Protein AF-A0A366HQI8-F1 (afdb_monomer)

Organism: NCBI:txid748857

pLDDT: mean 80.96, std 13.19, range [48.78, 97.5]

Radius of gyration: 32.56 Å; Cα contacts (8 Å, |Δi|>4): 109; chains: 1; bounding box: 106×24×73 Å

Secondary structure (DSSP, 8-state):
-----------HHHHHHHHHHHHHHHHHHHHHHHHHHHHHSEEEEEEEEEE----EEEEE--TTS--EEEEEE----EEEEEEEEE-----SSHHHHHHHHHHHHHHHHHHHHS-----

Solvent-accessible surface area (backbone atoms only — not comparable to full-atom values): 7306 Å² total; per-residue (Å²): 137,82,80,82,78,88,71,82,80,76,47,73,68,50,52,51,52,49,50,53,53,50,51,53,50,53,52,50,53,49,53,29,52,53,42,43,54,58,46,68,45,74,41,72,44,80,75,50,68,50,69,76,37,72,57,46,67,43,78,41,85,45,98,80,81,54,81,43,84,42,75,80,43,89,40,76,41,74,42,83,42,66,44,75,48,60,56,74,71,80,52,93,44,73,68,55,45,52,52,50,25,43,52,50,53,52,49,52,53,53,59,69,68,48,80,79,79,76,133

Nearest PDB structures (foldseek):
  4aou-assembly1_A-2  TM=2.554E-01  e=1.941E+00  Acetivibrio thermocellus
  1fw6-assembly1_B  TM=2.275E-01  e=8.784E+00  Thermus aquaticus

Mean predicted aligned error: 13.69 Å

Structure (mmCIF, N/CA/C/O backbone):
data_AF-A0A366HQI8-F1
#
_entry.id   AF-A0A366HQI8-F1
#
loop_
_atom_site.group_PDB
_atom_site.id
_atom_site.type_symbol
_atom_site.label_atom_id
_atom_site.label_alt_id
_atom_site.label_comp_id
_atom_site.label_asym_id
_atom_site.label_entity_id
_atom_site.label_seq_id
_atom_site.pdbx_PDB_ins_code
_atom_site.Cartn_x
_atom_site.Cartn_y
_atom_site.Cartn_z
_atom_site.occupancy
_atom_site.B_iso_or_equiv
_atom_site.auth_seq_id
_atom_site.auth_comp_id
_atom_site.auth_asym_id
_atom_site.auth_atom_id
_atom_site.pdbx_PDB_model_num
ATOM 1 N N . MET A 1 1 ? 54.067 -4.890 -35.375 1.00 48.78 1 MET A N 1
ATOM 2 C CA . MET A 1 1 ? 52.648 -5.301 -35.489 1.00 48.78 1 MET A CA 1
ATOM 3 C C . MET A 1 1 ? 51.920 -4.888 -34.216 1.00 48.78 1 MET A C 1
ATOM 5 O O . MET A 1 1 ? 52.221 -5.431 -33.164 1.00 48.78 1 MET A O 1
ATOM 9 N N . LYS A 1 2 ? 51.045 -3.877 -34.278 1.00 55.62 2 LYS A N 1
ATOM 10 C CA . LYS A 1 2 ? 50.273 -3.394 -33.121 1.00 55.62 2 LYS A CA 1
ATOM 11 C C . LYS A 1 2 ? 48.892 -4.050 -33.176 1.00 55.62 2 LYS A C 1
ATOM 13 O O . LYS A 1 2 ? 48.152 -3.818 -34.125 1.00 55.62 2 LYS A O 1
ATOM 18 N N . SER A 1 3 ? 48.596 -4.916 -32.209 1.00 64.12 3 SER A N 1
ATOM 19 C CA . SER A 1 3 ? 47.284 -5.559 -32.068 1.00 64.12 3 SER A CA 1
ATOM 20 C C . SER A 1 3 ? 46.203 -4.487 -31.859 1.00 64.12 3 SER A C 1
ATOM 22 O O . SER A 1 3 ? 46.400 -3.611 -31.008 1.00 64.12 3 SER A O 1
ATOM 24 N N . PRO A 1 4 ? 45.088 -4.494 -32.615 1.00 58.28 4 PRO A N 1
ATOM 25 C CA . PRO A 1 4 ? 44.002 -3.560 -32.374 1.00 58.28 4 PRO A CA 1
ATOM 26 C C . PRO A 1 4 ? 43.299 -3.938 -31.067 1.00 58.28 4 PRO A C 1
ATOM 28 O O . PRO A 1 4 ? 42.737 -5.023 -30.913 1.00 58.28 4 PRO A O 1
ATOM 31 N N . ASN A 1 5 ? 43.368 -3.016 -30.112 1.00 65.69 5 ASN A N 1
ATOM 32 C CA . ASN A 1 5 ? 42.775 -3.124 -28.789 1.00 65.69 5 ASN A CA 1
ATOM 33 C C . ASN A 1 5 ? 41.242 -3.230 -28.934 1.00 65.69 5 ASN A C 1
ATOM 35 O O . ASN A 1 5 ? 40.591 -2.248 -29.284 1.00 65.69 5 ASN A O 1
ATOM 39 N N . ARG A 1 6 ? 40.651 -4.410 -28.689 1.00 57.75 6 ARG A N 1
ATOM 40 C CA . ARG A 1 6 ? 39.187 -4.649 -28.691 1.00 57.75 6 ARG A CA 1
ATOM 41 C C . ARG A 1 6 ? 38.525 -4.125 -27.406 1.00 57.75 6 ARG A C 1
ATOM 43 O O . ARG A 1 6 ? 37.695 -4.794 -26.799 1.00 57.75 6 ARG A O 1
ATOM 50 N N . GLY A 1 7 ? 38.939 -2.945 -26.961 1.00 60.50 7 GLY A N 1
ATOM 51 C CA . GLY A 1 7 ? 38.358 -2.260 -25.817 1.00 60.50 7 GLY A CA 1
ATOM 52 C C . GLY A 1 7 ? 37.225 -1.352 -26.274 1.00 60.50 7 GLY A C 1
ATOM 53 O O . GLY A 1 7 ? 37.479 -0.327 -26.894 1.00 60.50 7 GLY A O 1
ATOM 54 N N . THR A 1 8 ? 35.992 -1.739 -25.941 1.00 64.81 8 THR A N 1
ATOM 55 C CA . THR A 1 8 ? 34.823 -0.855 -25.764 1.00 64.81 8 THR A CA 1
ATOM 56 C C . THR A 1 8 ? 34.494 0.112 -26.905 1.00 64.81 8 THR A C 1
ATOM 58 O O . THR A 1 8 ? 34.851 1.285 -26.871 1.00 64.81 8 THR A O 1
ATOM 61 N N . GLN A 1 9 ? 33.666 -0.340 -27.846 1.00 61.00 9 GLN A N 1
ATOM 62 C CA . GLN A 1 9 ? 32.767 0.560 -28.571 1.00 61.00 9 GLN A CA 1
ATOM 63 C C . GLN A 1 9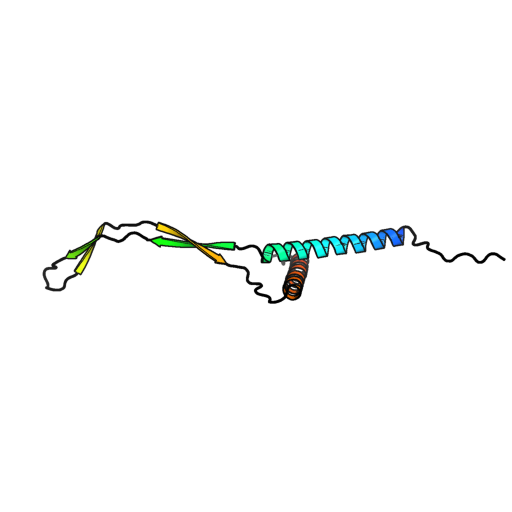 ? 31.338 0.037 -28.440 1.00 61.00 9 GLN A C 1
ATOM 65 O O . GLN A 1 9 ? 30.796 -0.587 -29.349 1.00 61.00 9 GLN A O 1
ATOM 70 N N . LEU A 1 10 ? 30.720 0.271 -27.277 1.00 63.69 10 LEU A N 1
ATOM 71 C CA . LEU A 1 10 ? 29.263 0.300 -27.229 1.00 63.69 10 LEU A CA 1
ATOM 72 C C . LEU A 1 10 ? 28.867 1.542 -28.040 1.00 63.69 10 LEU A C 1
ATOM 74 O O . LEU A 1 10 ? 29.063 2.667 -27.588 1.00 63.69 10 LEU A O 1
ATOM 78 N N . GLY A 1 11 ? 28.430 1.351 -29.285 1.00 78.38 11 GLY A N 1
ATOM 79 C CA . GLY A 1 11 ? 27.978 2.460 -30.125 1.00 78.38 11 GLY A CA 1
ATOM 80 C C . GLY A 1 11 ? 26.802 3.205 -29.482 1.00 78.38 11 GLY A C 1
ATOM 81 O O . GLY A 1 11 ? 26.185 2.721 -28.532 1.00 78.38 11 GLY A O 1
ATOM 82 N N . THR A 1 12 ? 26.442 4.366 -30.024 1.00 84.06 12 THR A N 1
ATOM 83 C CA . THR A 1 12 ? 25.287 5.174 -29.582 1.00 84.06 12 THR A CA 1
ATOM 84 C C . THR A 1 12 ? 24.007 4.353 -29.396 1.00 84.06 12 THR A C 1
ATOM 86 O O . THR A 1 12 ? 23.299 4.544 -28.412 1.00 84.06 12 THR A O 1
ATOM 89 N N . ALA A 1 13 ? 23.745 3.373 -30.266 1.00 85.38 13 ALA A N 1
ATOM 90 C CA . ALA A 1 13 ? 22.617 2.448 -30.126 1.00 85.38 13 ALA A CA 1
ATOM 91 C C . ALA A 1 13 ? 22.663 1.616 -28.828 1.00 85.38 13 ALA A C 1
ATOM 93 O O . ALA A 1 13 ? 21.637 1.430 -28.177 1.00 85.38 13 ALA A O 1
ATOM 94 N N . GLY A 1 14 ? 23.848 1.157 -28.417 1.00 89.44 14 GLY A N 1
ATOM 95 C CA . GLY A 1 14 ? 24.033 0.428 -27.162 1.00 89.44 14 GLY A CA 1
ATOM 96 C C . GLY A 1 14 ? 23.781 1.308 -25.938 1.00 89.44 14 GLY A C 1
ATOM 97 O O . GLY A 1 14 ? 23.141 0.866 -24.987 1.00 89.44 14 GLY A O 1
ATOM 98 N N . PHE A 1 15 ? 24.206 2.574 -25.985 1.00 91.44 15 PHE A N 1
ATOM 99 C CA . PHE A 1 15 ? 23.904 3.547 -24.931 1.00 91.44 15 PHE A CA 1
ATOM 100 C C . PHE A 1 15 ? 22.409 3.857 -24.831 1.00 91.44 15 PHE A C 1
ATOM 102 O O . PHE A 1 15 ? 21.873 3.897 -23.727 1.00 91.44 15 PHE A O 1
ATOM 109 N N . ILE A 1 16 ? 21.723 4.031 -25.965 1.00 92.06 16 ILE A N 1
ATOM 110 C CA . ILE A 1 16 ? 20.273 4.270 -25.990 1.00 92.06 16 ILE A CA 1
ATOM 111 C C . ILE A 1 16 ? 19.521 3.067 -25.412 1.00 92.06 16 ILE A C 1
ATOM 113 O O . ILE A 1 16 ? 18.663 3.241 -24.550 1.00 92.06 16 ILE A O 1
ATOM 117 N N . ALA A 1 17 ? 19.867 1.847 -25.832 1.00 94.50 17 ALA A N 1
ATOM 118 C CA . ALA A 1 17 ? 19.248 0.634 -25.305 1.00 94.50 17 ALA A CA 1
ATOM 119 C C . ALA A 1 17 ? 19.454 0.505 -23.786 1.00 94.50 17 ALA A C 1
ATOM 121 O O . ALA A 1 17 ? 18.501 0.241 -23.053 1.00 94.50 17 ALA A O 1
ATOM 122 N N . LEU A 1 18 ? 20.673 0.763 -23.301 1.00 95.31 18 LEU A N 1
ATOM 123 C CA . LEU A 1 18 ? 20.975 0.759 -21.872 1.00 95.31 18 LEU A CA 1
ATOM 124 C C . LEU A 1 18 ? 20.156 1.817 -21.117 1.00 95.31 18 LEU A C 1
ATOM 126 O O . LEU A 1 18 ? 19.592 1.516 -20.068 1.00 95.31 18 LEU A O 1
ATOM 130 N N . ALA A 1 19 ? 20.049 3.033 -21.655 1.00 95.69 19 ALA A N 1
ATOM 131 C CA . ALA A 1 19 ? 19.287 4.113 -21.038 1.00 95.69 19 ALA A CA 1
ATOM 132 C C . ALA A 1 19 ? 17.790 3.782 -20.938 1.00 95.69 19 ALA A C 1
ATOM 134 O O . ALA A 1 19 ? 17.179 4.028 -19.901 1.00 95.69 19 ALA A O 1
ATOM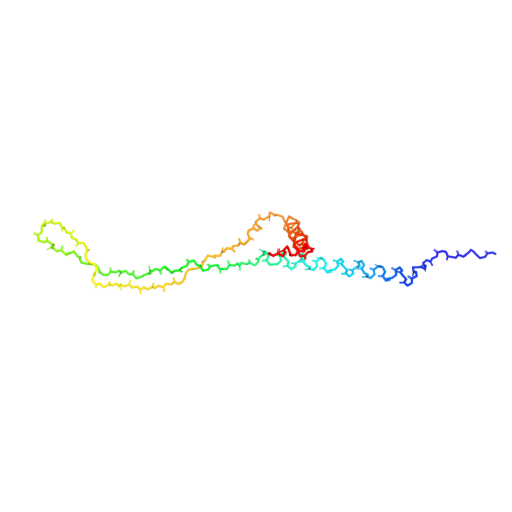 135 N N . LEU A 1 20 ? 17.204 3.173 -21.974 1.00 96.88 20 LEU A N 1
ATOM 136 C CA . LEU A 1 20 ? 15.804 2.739 -21.957 1.00 96.88 20 LEU A CA 1
ATOM 137 C C . LEU A 1 20 ? 15.563 1.611 -20.946 1.00 96.88 20 LEU A C 1
ATOM 139 O O . LEU A 1 20 ? 14.567 1.634 -20.220 1.00 96.88 20 LEU A O 1
ATOM 143 N N . LEU A 1 21 ? 16.481 0.646 -20.851 1.00 96.88 21 LEU A N 1
ATOM 144 C CA . LEU A 1 21 ? 16.397 -0.430 -19.860 1.00 96.88 21 LEU A CA 1
ATOM 145 C C . LEU A 1 21 ? 16.509 0.110 -18.430 1.00 96.88 21 LEU A C 1
ATOM 147 O O . LEU A 1 21 ? 15.704 -0.245 -17.572 1.00 96.88 21 LEU A O 1
ATOM 151 N N . LEU A 1 22 ? 17.456 1.014 -18.176 1.00 97.19 22 LEU A N 1
ATOM 152 C CA . LEU A 1 22 ? 17.616 1.633 -16.861 1.00 97.19 22 LEU A CA 1
ATOM 153 C C . LEU A 1 22 ? 16.421 2.520 -16.506 1.00 97.19 22 LEU A C 1
ATOM 155 O O . LEU A 1 22 ? 15.900 2.426 -15.398 1.00 97.19 22 LEU A O 1
ATOM 159 N N . GLY A 1 23 ? 15.950 3.338 -17.448 1.00 97.50 23 GLY A N 1
ATOM 160 C CA . GLY A 1 23 ? 14.796 4.210 -17.248 1.00 97.50 23 GLY A CA 1
ATOM 161 C C . GLY A 1 23 ? 13.521 3.424 -16.950 1.00 97.50 23 GLY A C 1
ATOM 162 O O . GLY A 1 23 ? 12.840 3.705 -15.967 1.00 97.50 23 GLY A O 1
ATOM 163 N N . SER A 1 24 ? 13.224 2.396 -17.747 1.00 95.06 24 SER A N 1
ATOM 164 C CA . SER A 1 24 ? 12.051 1.540 -17.528 1.00 95.06 24 SER A CA 1
ATOM 165 C C . SER A 1 24 ? 12.129 0.773 -16.202 1.00 95.06 24 SER A C 1
ATOM 167 O O . SER A 1 24 ? 11.139 0.722 -15.471 1.00 95.06 24 SER A O 1
ATOM 169 N N . SER A 1 25 ? 13.310 0.264 -15.837 1.00 96.25 25 SER A N 1
ATOM 170 C CA . SER A 1 25 ? 13.546 -0.393 -14.546 1.00 96.25 25 SER A CA 1
ATOM 171 C C . SER A 1 25 ? 13.337 0.558 -13.360 1.00 96.25 25 SER A C 1
ATOM 173 O O . SER A 1 25 ? 12.628 0.218 -12.413 1.00 96.25 25 SER A O 1
ATOM 175 N N . LEU A 1 26 ? 13.869 1.785 -13.426 1.00 97.38 26 LEU A N 1
ATOM 176 C CA . LEU A 1 26 ? 13.696 2.793 -12.372 1.00 97.38 26 LEU A CA 1
ATOM 177 C C . LEU A 1 26 ? 12.227 3.184 -12.186 1.00 97.38 26 LEU A C 1
ATOM 179 O O . LEU A 1 26 ? 11.759 3.293 -11.053 1.00 97.38 26 LEU A O 1
ATOM 183 N N . ILE A 1 27 ? 11.489 3.356 -13.285 1.00 95.75 27 ILE A N 1
ATOM 184 C CA . ILE A 1 27 ? 10.051 3.648 -13.238 1.00 95.75 27 ILE A CA 1
ATOM 185 C C . ILE A 1 27 ? 9.298 2.488 -12.584 1.00 95.75 27 ILE A C 1
ATOM 187 O O . ILE A 1 27 ? 8.457 2.716 -11.713 1.00 95.75 27 ILE A O 1
ATOM 191 N N . PHE A 1 28 ? 9.618 1.247 -12.957 1.00 96.31 28 PHE A N 1
ATOM 192 C CA . PHE A 1 28 ? 8.985 0.061 -12.387 1.00 96.31 28 PHE A CA 1
ATOM 193 C C . PHE A 1 28 ? 9.238 -0.058 -10.878 1.00 96.31 28 PHE A C 1
ATOM 195 O O . PHE A 1 28 ? 8.290 -0.175 -10.101 1.00 96.31 28 PHE A O 1
ATOM 202 N N . VAL A 1 29 ? 10.498 0.045 -10.445 1.00 96.81 29 VAL A N 1
ATOM 203 C CA . VAL A 1 29 ? 10.865 0.007 -9.020 1.00 96.81 29 VAL A CA 1
ATOM 204 C C . VAL A 1 29 ? 10.203 1.152 -8.254 1.00 96.81 29 VAL A C 1
ATOM 206 O O . VAL A 1 29 ? 9.680 0.937 -7.162 1.00 96.81 29 VAL A O 1
ATOM 209 N N . GLY A 1 30 ? 10.158 2.354 -8.834 1.00 97.06 30 GLY A N 1
ATOM 210 C CA . GLY A 1 30 ? 9.455 3.497 -8.257 1.00 97.06 30 GLY A CA 1
ATOM 211 C C . GLY A 1 30 ? 7.956 3.240 -8.072 1.00 97.06 30 GLY A C 1
ATOM 212 O O . GLY A 1 30 ? 7.407 3.553 -7.016 1.00 97.06 30 GLY A O 1
ATOM 213 N N . ALA A 1 31 ? 7.293 2.623 -9.054 1.00 96.19 31 ALA A N 1
ATOM 214 C CA . ALA A 1 31 ? 5.881 2.256 -8.957 1.00 96.19 31 ALA A CA 1
ATOM 215 C C . ALA A 1 31 ? 5.628 1.230 -7.840 1.00 96.19 31 ALA A C 1
ATOM 217 O O . ALA A 1 31 ? 4.723 1.424 -7.025 1.00 96.19 31 ALA A O 1
ATOM 218 N N . VAL A 1 32 ? 6.466 0.189 -7.749 1.00 95.75 32 VAL A N 1
ATOM 219 C CA . VAL A 1 32 ? 6.403 -0.806 -6.663 1.00 95.75 32 VAL A CA 1
ATOM 220 C C . VAL A 1 32 ? 6.608 -0.136 -5.309 1.00 95.75 32 VAL A C 1
ATOM 222 O O . VAL A 1 32 ? 5.809 -0.345 -4.399 1.00 95.75 32 VAL A O 1
ATOM 225 N N . TYR A 1 33 ? 7.611 0.733 -5.184 1.00 94.81 33 TYR A N 1
ATOM 226 C CA . TYR A 1 33 ? 7.874 1.467 -3.950 1.00 94.81 33 TYR A CA 1
ATOM 227 C C . TYR A 1 33 ? 6.670 2.311 -3.516 1.00 94.81 33 TYR A C 1
ATOM 229 O O . TYR A 1 33 ? 6.272 2.261 -2.353 1.00 94.81 33 TYR A O 1
ATOM 237 N N . ARG A 1 34 ? 6.032 3.046 -4.438 1.00 93.56 34 ARG A N 1
ATOM 238 C CA . ARG A 1 34 ? 4.823 3.821 -4.110 1.00 93.56 34 ARG A CA 1
ATOM 239 C C . ARG A 1 34 ? 3.679 2.928 -3.638 1.00 93.56 34 ARG A C 1
ATOM 241 O O . ARG A 1 34 ? 2.981 3.315 -2.705 1.00 93.56 34 ARG A O 1
ATOM 248 N N . LYS A 1 35 ? 3.505 1.749 -4.241 1.00 91.69 35 LYS A N 1
ATOM 249 C CA . LYS A 1 35 ? 2.477 0.783 -3.832 1.00 91.69 35 LYS A CA 1
ATOM 250 C C . LYS A 1 35 ? 2.759 0.219 -2.435 1.00 91.69 35 LYS A C 1
ATOM 252 O O . LYS A 1 35 ? 1.852 0.184 -1.616 1.00 91.69 35 LYS A O 1
ATOM 257 N N . VAL A 1 36 ? 4.015 -0.109 -2.123 1.00 90.38 36 VAL A N 1
ATOM 258 C CA . VAL A 1 36 ? 4.438 -0.505 -0.765 1.00 90.38 36 VAL A CA 1
ATOM 259 C C . VAL A 1 36 ? 4.076 0.577 0.258 1.00 90.38 36 VAL A C 1
ATOM 261 O O . VAL A 1 36 ? 3.454 0.277 1.270 1.00 90.38 36 VAL A O 1
ATOM 264 N N . GLN A 1 37 ? 4.385 1.849 -0.016 1.00 87.69 37 GLN A N 1
ATOM 265 C CA . GLN A 1 37 ? 4.029 2.938 0.906 1.00 87.69 37 GLN A CA 1
ATOM 266 C C . GLN A 1 37 ? 2.514 3.136 1.037 1.00 87.69 37 GLN A C 1
ATOM 268 O O . GLN A 1 37 ? 2.023 3.378 2.135 1.00 87.69 37 GLN A O 1
ATOM 273 N N . ALA A 1 38 ? 1.767 3.005 -0.062 1.00 85.69 38 ALA A N 1
ATOM 274 C CA . ALA A 1 38 ? 0.309 3.087 -0.034 1.00 85.69 38 ALA A CA 1
ATOM 275 C C . ALA A 1 38 ? -0.310 1.957 0.802 1.00 85.69 38 ALA A C 1
ATOM 277 O O . ALA A 1 38 ? -1.247 2.199 1.555 1.00 85.69 38 ALA A O 1
ATOM 278 N N . ASN A 1 39 ? 0.247 0.748 0.727 1.00 82.12 39 ASN A N 1
ATOM 279 C CA . ASN A 1 39 ? -0.220 -0.400 1.503 1.00 82.12 39 ASN A CA 1
ATOM 280 C C . ASN A 1 39 ? 0.108 -0.261 3.002 1.00 82.12 39 ASN A C 1
ATOM 282 O O . ASN A 1 39 ? -0.607 -0.805 3.838 1.00 82.12 39 ASN A O 1
ATOM 286 N N . ARG A 1 40 ? 1.141 0.515 3.356 1.00 79.94 40 ARG A N 1
ATOM 287 C CA . ARG A 1 40 ? 1.476 0.867 4.749 1.00 79.94 40 ARG A CA 1
ATOM 288 C C . ARG A 1 40 ? 0.610 1.977 5.331 1.00 79.94 40 ARG A C 1
ATOM 290 O O . ARG A 1 40 ? 0.605 2.151 6.549 1.00 79.94 40 ARG A O 1
ATOM 297 N N . ALA A 1 41 ? -0.069 2.756 4.494 1.00 75.06 41 ALA A N 1
ATOM 298 C CA . ALA A 1 41 ? -0.898 3.847 4.973 1.00 75.06 41 ALA A CA 1
ATOM 299 C C . ALA A 1 41 ? -2.098 3.287 5.751 1.00 75.06 41 ALA A C 1
ATOM 301 O O 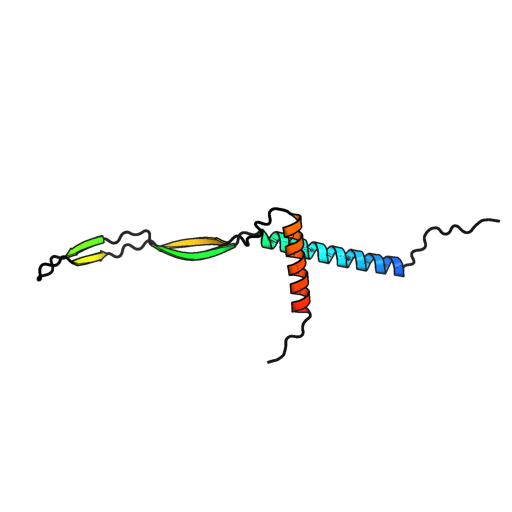. ALA A 1 41 ? -2.838 2.431 5.264 1.00 75.06 41 ALA A O 1
ATOM 302 N N . MET A 1 42 ? -2.276 3.771 6.979 1.00 63.12 42 MET A N 1
ATOM 303 C CA . MET A 1 42 ? -3.487 3.539 7.758 1.00 63.12 42 MET A CA 1
ATOM 304 C C . MET A 1 42 ? -4.637 4.313 7.116 1.00 63.12 42 MET A C 1
ATOM 306 O O . MET A 1 42 ? -4.519 5.516 6.885 1.00 63.12 42 MET A O 1
ATOM 310 N N . LEU A 1 43 ? -5.729 3.613 6.812 1.00 67.81 43 LEU A N 1
ATOM 311 C CA . LEU A 1 43 ? -6.986 4.223 6.405 1.00 6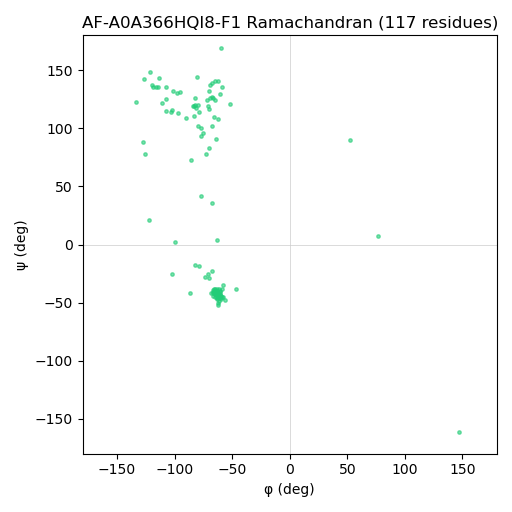7.81 43 LEU A CA 1
ATOM 312 C C . LEU A 1 43 ? -7.917 4.190 7.615 1.00 67.81 43 LEU A C 1
ATOM 314 O O . LEU A 1 43 ? -8.266 3.115 8.099 1.00 67.81 43 LEU A O 1
ATOM 318 N N . ASP A 1 44 ? -8.286 5.366 8.113 1.00 77.50 44 ASP A N 1
ATOM 319 C CA . ASP A 1 44 ? -9.382 5.496 9.067 1.00 77.50 44 ASP A CA 1
ATOM 320 C C . ASP A 1 44 ? -10.690 5.543 8.271 1.00 77.50 44 ASP A C 1
ATOM 322 O O . ASP A 1 44 ? -10.954 6.488 7.523 1.00 77.50 44 ASP A O 1
ATOM 326 N N . GLU A 1 45 ? -11.489 4.486 8.384 1.00 80.31 45 GLU A N 1
ATOM 327 C CA . GLU A 1 45 ? -12.799 4.374 7.752 1.00 80.31 45 GLU A CA 1
ATOM 328 C C . GLU A 1 45 ? -13.870 4.811 8.766 1.00 80.31 45 GLU A C 1
ATOM 330 O O . GLU A 1 45 ? -13.857 4.409 9.930 1.00 80.31 45 GLU A O 1
ATOM 335 N N . PHE A 1 46 ? -14.783 5.693 8.349 1.00 88.38 46 PHE A N 1
ATOM 336 C CA . PHE A 1 46 ? -15.900 6.131 9.189 1.00 88.38 46 PHE A CA 1
ATOM 337 C C . PHE A 1 46 ? -16.916 4.995 9.341 1.00 88.38 46 PHE A C 1
ATOM 339 O O . PHE A 1 46 ? -17.432 4.499 8.340 1.00 88.38 46 PHE A O 1
ATOM 346 N N . GLU A 1 47 ? -17.237 4.614 10.578 1.00 85.75 47 GLU A N 1
ATOM 347 C CA . GLU A 1 47 ? -18.164 3.504 10.850 1.00 85.75 47 GLU A CA 1
ATOM 348 C C . GLU A 1 47 ? -19.565 3.968 11.251 1.00 85.75 47 GLU A C 1
ATOM 350 O O . GLU A 1 47 ? -20.543 3.246 11.060 1.00 85.75 47 GLU A O 1
ATOM 355 N N . GLY A 1 48 ? -19.686 5.176 11.799 1.00 88.38 48 GLY A N 1
ATOM 356 C CA . GLY A 1 48 ? -20.957 5.703 12.276 1.00 88.38 48 GLY A CA 1
ATOM 357 C C . GLY A 1 48 ? -20.798 6.605 13.491 1.00 88.38 48 GLY A C 1
ATOM 358 O O . GLY A 1 48 ? -19.713 7.100 13.797 1.00 88.38 48 GLY A O 1
ATOM 359 N N . PHE A 1 49 ? -21.907 6.808 14.197 1.00 90.31 49 PHE A N 1
ATOM 360 C CA . PHE A 1 49 ? -21.952 7.581 15.432 1.00 90.31 49 PHE A CA 1
ATOM 361 C C . PHE A 1 49 ? -22.346 6.687 16.605 1.00 90.31 49 PHE A C 1
ATOM 363 O O . PHE A 1 49 ? -23.292 5.907 16.509 1.00 90.31 49 PHE A O 1
ATOM 370 N N . ILE A 1 50 ? -21.648 6.834 17.732 1.00 88.00 50 ILE A N 1
ATOM 371 C CA . ILE A 1 50 ? -22.060 6.245 19.011 1.00 88.00 50 ILE A CA 1
ATOM 372 C C . ILE A 1 50 ? -22.710 7.339 19.858 1.00 88.00 50 ILE A C 1
ATOM 374 O O . ILE A 1 50 ? -22.157 8.434 19.9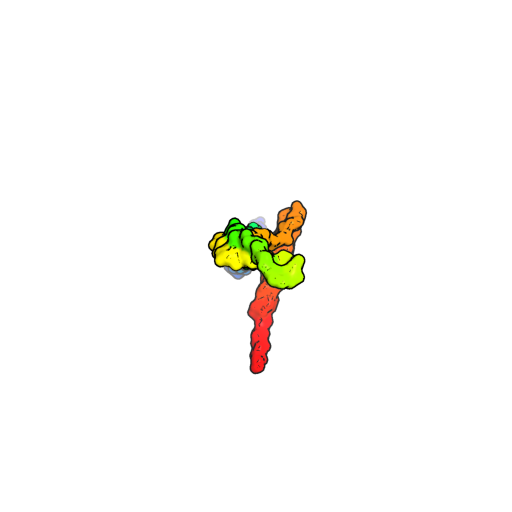93 1.00 88.00 50 ILE A O 1
ATOM 378 N N . ASN A 1 51 ? -23.879 7.039 20.434 1.00 88.56 51 ASN A N 1
ATOM 379 C CA . ASN A 1 51 ? -24.541 7.915 21.395 1.00 88.56 51 ASN A CA 1
ATOM 380 C C . ASN A 1 51 ? -23.976 7.688 22.807 1.00 88.56 51 ASN A C 1
ATOM 382 O O . ASN A 1 51 ? -24.104 6.599 23.361 1.00 88.56 51 ASN A O 1
ATOM 386 N N . TYR A 1 52 ? -23.398 8.734 23.392 1.00 84.19 52 TYR A N 1
ATOM 387 C CA . TYR A 1 52 ? -22.883 8.753 24.766 1.00 84.19 52 TYR A CA 1
ATOM 388 C C . TYR A 1 52 ? -23.840 9.412 25.768 1.00 84.19 52 TYR A C 1
ATOM 390 O O . TYR A 1 52 ? -23.497 9.567 26.939 1.00 84.19 52 TYR A O 1
ATOM 398 N N . GLY A 1 53 ? -25.017 9.846 25.319 1.00 85.81 53 GLY A N 1
ATOM 399 C CA . GLY A 1 53 ? -26.052 10.374 26.194 1.00 85.81 53 GLY A CA 1
ATOM 400 C C . GLY A 1 53 ? -26.852 9.256 26.861 1.00 85.81 53 GLY A C 1
ATOM 401 O O . GLY A 1 53 ? -27.119 8.215 26.259 1.00 85.81 53 GLY A O 1
ATOM 402 N N . THR A 1 54 ? -27.251 9.487 28.110 1.00 85.62 54 THR A N 1
ATOM 403 C CA . THR A 1 54 ? -28.120 8.579 28.867 1.00 85.62 54 THR A CA 1
ATOM 404 C C . THR A 1 54 ? -29.532 9.154 28.889 1.00 85.62 54 THR A C 1
ATOM 406 O O . THR A 1 54 ? -29.729 10.221 29.480 1.00 85.62 54 THR A O 1
ATOM 409 N N . PRO A 1 55 ? -30.522 8.505 28.253 1.00 81.44 55 PRO A N 1
ATOM 410 C CA . PRO A 1 55 ? -31.897 8.983 28.288 1.00 81.44 55 PRO A CA 1
ATOM 411 C C . PRO A 1 55 ? -32.441 8.980 29.717 1.00 81.44 55 PRO A C 1
ATOM 413 O O . PRO A 1 55 ? -32.193 8.044 30.479 1.00 81.44 55 PRO A O 1
ATOM 416 N N . ILE A 1 56 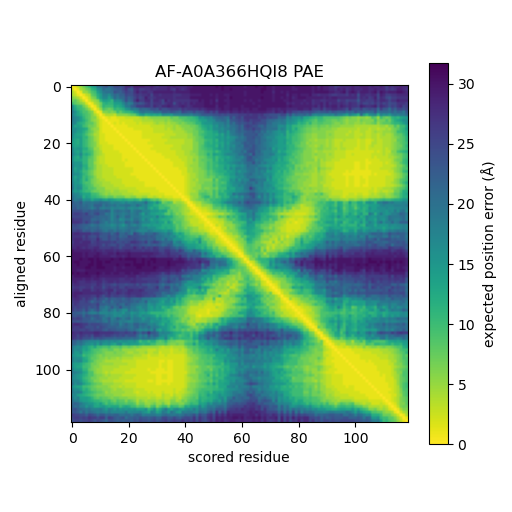? -33.210 10.008 30.073 1.00 76.81 56 ILE A N 1
ATOM 417 C CA . ILE A 1 56 ? -33.913 10.038 31.360 1.00 76.81 56 ILE A CA 1
ATOM 418 C C . ILE A 1 56 ? -35.170 9.181 31.215 1.00 76.81 56 ILE A C 1
ATOM 420 O O . ILE A 1 56 ? -36.019 9.465 30.366 1.00 76.81 56 ILE A O 1
ATOM 424 N N . GLN A 1 57 ? -35.277 8.136 32.035 1.00 83.19 57 GLN A N 1
ATOM 425 C CA . GLN A 1 57 ? -36.416 7.219 32.054 1.00 83.19 57 GLN A CA 1
ATOM 426 C C . GLN A 1 57 ? -37.172 7.344 33.369 1.00 83.19 57 GLN A C 1
ATOM 428 O O . GLN A 1 57 ? -36.564 7.500 34.428 1.00 83.19 57 GLN A O 1
ATOM 433 N N . VAL A 1 58 ? -38.492 7.233 33.298 1.00 78.88 58 VAL A N 1
ATOM 434 C CA . VAL A 1 58 ? -39.351 7.076 34.469 1.00 78.88 58 VAL A CA 1
ATOM 435 C C . VAL A 1 58 ? -40.134 5.782 34.353 1.00 78.88 58 VAL A C 1
ATOM 437 O O . VAL A 1 58 ? -40.479 5.337 33.257 1.00 78.88 58 VAL A O 1
ATOM 440 N N . THR A 1 59 ? -40.419 5.174 35.497 1.00 75.25 59 THR A N 1
ATOM 441 C CA . THR A 1 59 ? -41.384 4.083 35.572 1.00 75.25 59 THR A CA 1
ATOM 442 C C . THR A 1 59 ? -42.773 4.699 35.557 1.00 75.25 59 THR A C 1
ATOM 444 O O . THR A 1 59 ? -43.138 5.416 36.488 1.00 75.25 59 THR A O 1
ATOM 447 N N . ASP A 1 60 ? -43.528 4.444 34.494 1.00 65.06 60 ASP A N 1
ATOM 448 C CA . ASP A 1 60 ? -44.918 4.864 34.406 1.00 65.06 60 ASP A CA 1
ATOM 449 C C . ASP A 1 60 ? -45.792 3.837 35.151 1.00 65.06 60 ASP A C 1
ATOM 451 O O . ASP A 1 60 ? -45.769 2.644 34.808 1.00 65.06 60 ASP A O 1
ATOM 455 N N . PRO A 1 61 ? -46.538 4.236 36.196 1.00 60.91 61 PRO A N 1
ATOM 456 C CA . PRO A 1 61 ? -47.530 3.378 36.824 1.00 60.91 61 PRO A CA 1
ATOM 457 C C . PRO A 1 61 ? -48.754 3.247 35.903 1.00 60.91 61 PRO A C 1
ATOM 459 O O . PRO A 1 61 ? -49.791 3.871 36.114 1.00 60.91 61 PRO A O 1
ATOM 462 N N . SER A 1 62 ? -48.645 2.418 34.864 1.00 59.56 62 SER A N 1
ATOM 463 C CA . SER A 1 62 ? -49.776 2.117 33.983 1.00 59.56 62 SER A CA 1
ATOM 464 C C . SER A 1 62 ? -50.888 1.363 34.733 1.00 59.56 62 SER A C 1
ATOM 466 O O . SER A 1 62 ? -50.641 0.460 35.536 1.00 59.56 62 SER A O 1
ATOM 468 N N . VAL A 1 63 ? -52.137 1.725 34.419 1.00 57.88 63 VAL A N 1
ATOM 469 C CA . VAL A 1 63 ? -53.417 1.394 35.088 1.00 57.88 63 VAL A CA 1
ATOM 470 C C . VAL A 1 63 ? -53.779 -0.112 35.099 1.00 57.88 63 VAL A C 1
ATOM 472 O O . VAL A 1 63 ? -54.817 -0.497 35.627 1.00 57.88 63 VAL A O 1
ATOM 475 N N . LEU A 1 64 ? -52.916 -1.001 34.596 1.00 65.56 64 LEU A N 1
ATOM 476 C CA . LEU A 1 64 ? -53.118 -2.460 34.584 1.00 65.56 64 LEU A CA 1
ATOM 477 C C . LEU A 1 64 ? -52.002 -3.258 35.293 1.00 65.56 64 LEU A C 1
ATOM 479 O O . LEU A 1 64 ? -51.822 -4.447 35.037 1.00 65.56 64 LEU A O 1
ATOM 483 N N . GLY A 1 65 ? -51.235 -2.615 36.182 1.00 62.91 65 GLY A N 1
ATOM 484 C CA . GLY A 1 65 ? -50.312 -3.293 37.108 1.00 62.91 65 GLY A CA 1
ATOM 485 C C . GLY A 1 65 ? -48.996 -3.789 36.501 1.00 62.91 65 GLY A C 1
ATOM 486 O O . GLY A 1 65 ? -48.228 -4.454 37.191 1.00 62.91 65 GLY A O 1
ATOM 487 N N . THR A 1 66 ? -48.706 -3.459 35.238 1.00 69.06 66 THR A N 1
ATOM 488 C CA . THR A 1 66 ? -47.419 -3.784 34.604 1.00 69.06 66 THR A CA 1
ATOM 489 C C . THR A 1 66 ? -46.596 -2.500 34.460 1.00 69.06 66 THR A C 1
ATOM 491 O O . THR A 1 66 ? -47.034 -1.601 33.740 1.00 69.06 66 THR A O 1
ATOM 494 N N . PRO A 1 67 ? -45.443 -2.363 35.141 1.00 61.50 67 PRO A N 1
ATOM 495 C CA . PRO A 1 67 ? -44.616 -1.166 35.026 1.00 61.50 67 PRO A CA 1
ATOM 496 C C . PRO A 1 67 ? -44.032 -1.068 33.612 1.00 61.50 67 PRO A C 1
ATOM 498 O O . PRO A 1 67 ? -43.388 -2.004 33.137 1.00 61.50 67 PRO A O 1
ATOM 501 N N . ALA A 1 68 ? -44.252 0.066 32.946 1.00 70.69 68 ALA A N 1
ATOM 502 C CA . ALA A 1 68 ? -43.650 0.377 31.653 1.00 70.69 68 ALA A CA 1
ATOM 503 C C . ALA A 1 68 ? -42.571 1.452 31.839 1.00 70.69 68 ALA A C 1
ATOM 505 O O . ALA A 1 68 ? -42.781 2.434 32.550 1.00 70.69 68 ALA A O 1
ATOM 506 N N . ASN A 1 69 ? -41.407 1.274 31.210 1.00 72.69 69 ASN A N 1
ATOM 507 C CA . ASN A 1 69 ? -40.369 2.304 31.198 1.00 72.69 69 ASN A CA 1
ATOM 508 C C . ASN A 1 69 ? -40.676 3.317 30.090 1.00 72.69 69 ASN A C 1
ATOM 510 O O . ASN A 1 69 ? -40.703 2.953 28.913 1.00 72.69 69 ASN A O 1
ATOM 514 N N . LEU A 1 70 ? -40.883 4.580 30.467 1.00 77.00 70 LEU A N 1
ATOM 515 C CA . LEU A 1 70 ? -41.115 5.696 29.552 1.00 77.00 70 LEU A CA 1
ATOM 516 C C . LEU A 1 70 ? -39.876 6.600 29.512 1.00 77.00 70 LEU A C 1
ATOM 518 O O . LEU A 1 70 ? -39.413 7.087 30.545 1.00 77.00 70 LEU A O 1
ATOM 522 N N . VAL A 1 71 ? -39.338 6.845 28.316 1.00 79.44 71 VAL A N 1
ATOM 523 C CA . VAL A 1 71 ? -38.252 7.814 28.101 1.00 79.44 71 VAL A CA 1
ATOM 524 C C . VAL A 1 71 ? -38.862 9.216 28.019 1.00 79.44 71 VAL A C 1
ATOM 526 O O . VAL A 1 71 ? -39.643 9.482 27.111 1.00 79.44 71 VAL A O 1
ATOM 529 N N . ILE A 1 72 ? -38.512 10.112 28.950 1.00 78.25 72 ILE A N 1
ATOM 530 C CA . ILE A 1 72 ? -39.030 11.497 28.970 1.00 78.25 72 ILE A CA 1
ATOM 531 C C . ILE A 1 72 ? -38.180 12.422 28.098 1.00 78.25 72 ILE A C 1
ATOM 533 O O . ILE A 1 72 ? -38.714 13.262 27.378 1.00 78.25 72 ILE A O 1
ATOM 537 N N . THR A 1 73 ? -36.857 12.265 28.157 1.00 80.75 73 THR A N 1
ATOM 538 C CA . THR A 1 73 ? -35.924 13.103 27.399 1.00 80.75 73 THR A CA 1
ATOM 539 C C . THR A 1 73 ? -34.884 12.234 26.719 1.00 80.75 73 THR A C 1
ATOM 541 O O . THR A 1 73 ? -34.127 11.508 27.374 1.00 80.75 73 THR A O 1
ATOM 544 N N . GLU A 1 74 ? -34.807 12.356 25.397 1.00 74.94 74 GLU A N 1
ATOM 545 C CA . GLU A 1 74 ? -33.747 11.756 24.599 1.00 74.94 74 GLU A CA 1
ATOM 546 C C . GLU A 1 74 ? -32.453 12.560 24.779 1.00 74.94 74 GLU A C 1
ATOM 548 O O . GLU A 1 74 ? -32.226 13.581 24.136 1.00 74.94 74 GLU A O 1
ATOM 553 N N . SER A 1 75 ? -31.590 12.118 25.693 1.00 81.50 75 SER A N 1
ATOM 554 C CA . SER A 1 75 ? -30.231 12.650 25.803 1.00 81.50 75 SER A CA 1
ATOM 555 C C . SER A 1 75 ? -29.370 11.995 24.722 1.00 81.50 75 SER A C 1
ATOM 557 O O . SER A 1 75 ? -28.992 10.827 24.850 1.00 81.50 75 SER A O 1
ATOM 559 N N . ARG A 1 76 ? -29.106 12.718 23.625 1.00 83.00 76 ARG A N 1
ATOM 560 C CA . ARG A 1 76 ? -28.207 12.276 22.547 1.00 83.00 76 ARG A CA 1
ATOM 561 C C . ARG A 1 76 ? -26.933 13.118 22.509 1.00 83.00 76 ARG A C 1
ATOM 563 O O . ARG A 1 76 ? -26.988 14.329 22.331 1.00 83.00 76 ARG A O 1
ATOM 570 N N . VAL A 1 77 ? -25.784 12.459 22.640 1.00 86.19 77 VAL A N 1
ATOM 571 C CA . VAL A 1 77 ? -24.443 13.025 22.438 1.00 86.19 77 VAL A CA 1
ATOM 572 C C . VAL A 1 77 ? -23.710 12.116 21.461 1.00 86.19 77 VAL A C 1
ATOM 574 O O . VAL A 1 77 ? -23.057 11.149 21.853 1.00 86.19 77 VAL A O 1
ATOM 577 N N . GLU A 1 78 ? -23.876 12.397 20.175 1.00 89.56 78 GLU A N 1
ATOM 578 C CA . GLU A 1 78 ? -23.325 11.585 19.095 1.00 89.56 78 GLU A CA 1
ATOM 579 C C . GLU A 1 78 ? -21.857 11.951 18.855 1.00 89.56 78 GLU A C 1
ATOM 581 O O . GLU A 1 78 ? -21.513 13.120 18.667 1.00 89.56 78 GLU A O 1
ATOM 586 N N . ARG A 1 79 ? -20.970 10.952 18.881 1.00 90.75 79 ARG A N 1
ATOM 587 C CA . ARG A 1 79 ? -19.565 11.122 18.487 1.00 90.75 79 ARG A CA 1
ATOM 588 C C . ARG A 1 79 ? -19.234 10.211 17.313 1.00 90.75 79 ARG A C 1
ATOM 590 O O . ARG A 1 79 ? -19.653 9.051 17.338 1.00 90.75 79 ARG A O 1
ATOM 597 N N . PRO A 1 80 ? -18.499 10.716 16.307 1.00 90.25 80 PRO A N 1
ATOM 598 C CA . PRO A 1 80 ? -18.088 9.901 15.179 1.00 90.25 80 PRO A CA 1
ATOM 599 C C . PRO A 1 80 ? -17.080 8.856 15.648 1.00 90.25 80 PRO A C 1
ATOM 601 O O . PRO A 1 80 ? -16.188 9.152 16.447 1.00 90.25 80 PRO A O 1
ATOM 604 N N . VAL A 1 81 ? -17.226 7.641 15.138 1.00 87.19 81 VAL A N 1
ATOM 605 C CA . VAL A 1 81 ? -16.287 6.546 15.359 1.00 87.19 81 VAL A CA 1
ATOM 606 C C . VAL A 1 81 ? -15.642 6.183 14.035 1.00 87.19 81 VAL A C 1
ATOM 608 O O . VAL A 1 81 ? -16.304 6.097 12.998 1.00 87.19 81 VAL A O 1
ATOM 611 N N . PHE A 1 82 ? -14.331 5.995 14.096 1.00 87.38 82 PHE A N 1
ATOM 612 C CA . PHE A 1 82 ? -13.505 5.578 12.979 1.00 87.38 82 PHE A CA 1
ATOM 613 C C . PHE A 1 82 ? -12.857 4.248 13.339 1.00 87.38 82 PHE A C 1
ATOM 615 O O . PHE A 1 82 ? -12.347 4.104 14.454 1.00 87.38 82 PHE A O 1
ATOM 622 N N . SER A 1 83 ? -12.853 3.294 12.412 1.00 79.06 83 SER A N 1
ATOM 623 C CA . SER A 1 83 ? -11.981 2.132 12.522 1.00 79.06 83 SER A CA 1
ATOM 624 C C . SER A 1 83 ? -10.741 2.342 11.683 1.00 79.06 83 SER A C 1
ATOM 626 O O . SER A 1 83 ? -10.791 2.688 10.503 1.00 79.06 83 SER A O 1
ATOM 628 N N . THR A 1 84 ? -9.591 2.103 12.302 1.00 71.06 84 THR A N 1
ATOM 629 C CA . THR A 1 84 ? -8.335 2.062 11.569 1.00 71.06 84 THR A CA 1
ATOM 630 C C . THR A 1 84 ? -8.260 0.726 10.848 1.00 71.06 84 THR A C 1
ATOM 632 O O . THR A 1 84 ? -7.793 -0.284 11.392 1.00 71.06 84 THR A O 1
ATOM 635 N N . ARG A 1 85 ? -8.709 0.704 9.594 1.00 62.8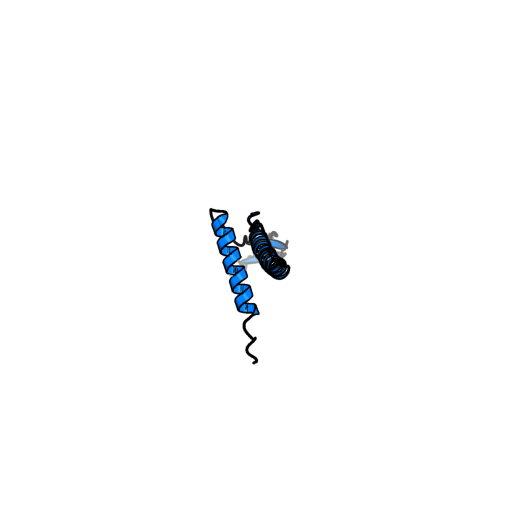1 85 ARG A N 1
ATOM 636 C CA . ARG A 1 85 ? -8.440 -0.417 8.710 1.00 62.81 85 ARG A CA 1
ATOM 637 C C . ARG A 1 85 ? -7.003 -0.286 8.235 1.00 62.81 85 ARG A C 1
ATOM 639 O O . ARG A 1 85 ? -6.656 0.455 7.318 1.00 62.81 85 ARG A O 1
ATOM 646 N N . THR A 1 86 ? -6.127 -1.049 8.871 1.00 58.84 86 THR A N 1
ATOM 647 C CA . THR A 1 86 ? -4.822 -1.315 8.275 1.00 58.84 86 THR A CA 1
ATOM 648 C C . THR A 1 86 ? -5.055 -2.251 7.095 1.00 58.84 86 THR A C 1
ATOM 650 O O . THR A 1 86 ? -5.572 -3.355 7.280 1.00 58.84 86 THR A O 1
ATOM 653 N N . ASN A 1 87 ? -4.705 -1.819 5.877 1.00 58.16 87 ASN A N 1
ATOM 654 C CA . ASN A 1 87 ? -4.595 -2.728 4.738 1.00 58.16 87 ASN A CA 1
ATOM 655 C C . ASN A 1 87 ? -3.461 -3.697 5.059 1.00 58.16 87 ASN A C 1
ATOM 657 O O . ASN A 1 87 ? -2.277 -3.426 4.900 1.00 58.16 87 ASN A O 1
ATOM 661 N N . TRP A 1 88 ? -3.867 -4.793 5.676 1.00 51.75 88 TRP A N 1
ATOM 662 C CA . TRP A 1 88 ? -3.038 -5.733 6.391 1.00 51.75 88 TRP A CA 1
ATOM 663 C C . TRP A 1 88 ? -2.161 -6.510 5.418 1.00 51.75 88 TRP A C 1
ATOM 665 O O . TRP A 1 88 ? -2.419 -7.665 5.101 1.00 51.75 88 TRP A O 1
ATOM 675 N N . THR A 1 89 ? -1.038 -5.939 5.021 1.00 51.97 89 THR A N 1
ATOM 676 C CA . THR A 1 89 ? 0.153 -6.762 4.886 1.00 51.97 89 THR A CA 1
ATOM 677 C C . THR A 1 89 ? 0.814 -6.830 6.258 1.00 51.97 89 THR A C 1
ATOM 679 O O . THR A 1 89 ? 1.895 -6.290 6.456 1.00 51.97 89 THR A O 1
ATOM 682 N N . ARG A 1 90 ? 0.220 -7.572 7.216 1.00 56.38 90 ARG A N 1
ATOM 683 C CA . ARG A 1 90 ? 0.979 -8.186 8.338 1.00 56.38 90 ARG A CA 1
ATOM 684 C C . ARG A 1 90 ? 1.917 -9.287 7.811 1.00 56.38 90 ARG A C 1
ATOM 686 O O . ARG A 1 90 ? 2.092 -10.337 8.425 1.00 56.38 90 ARG A O 1
ATOM 693 N N . LEU A 1 91 ? 2.476 -9.076 6.626 1.00 68.12 91 LEU A N 1
ATOM 694 C CA . LEU A 1 91 ? 3.478 -9.941 6.053 1.00 68.12 91 LEU A CA 1
ATOM 695 C C . LEU A 1 91 ? 4.692 -9.825 6.960 1.00 68.12 91 LEU A C 1
ATOM 697 O O . LEU A 1 91 ? 5.139 -8.730 7.304 1.00 68.12 91 LEU A O 1
ATOM 701 N N . ARG A 1 92 ? 5.145 -10.976 7.446 1.00 70.12 92 ARG A N 1
ATOM 702 C CA . ARG A 1 92 ? 6.135 -11.038 8.522 1.00 70.12 92 ARG A CA 1
ATOM 703 C C . ARG A 1 92 ? 7.487 -10.516 8.050 1.00 70.12 92 ARG A C 1
ATOM 705 O O . ARG A 1 92 ? 8.304 -10.094 8.866 1.00 70.12 92 ARG A O 1
ATOM 712 N N . PHE A 1 93 ? 7.716 -10.548 6.741 1.00 85.06 93 PHE A N 1
ATOM 713 C CA . PHE A 1 93 ? 8.983 -10.194 6.136 1.00 85.06 93 PHE A CA 1
ATOM 714 C C . PHE A 1 93 ? 8.820 -9.129 5.052 1.00 85.06 93 PHE A C 1
ATOM 716 O O . PHE A 1 93 ? 7.894 -9.160 4.245 1.00 85.06 93 PHE A O 1
ATOM 723 N N . TRP A 1 94 ? 9.789 -8.215 4.987 1.00 85.06 94 TRP A N 1
ATOM 724 C CA . TRP A 1 94 ? 9.800 -7.108 4.029 1.00 85.06 94 TRP A CA 1
ATOM 725 C C . TRP A 1 94 ? 9.754 -7.579 2.565 1.00 85.06 94 TRP A C 1
ATOM 727 O O . TRP A 1 94 ? 9.118 -6.940 1.735 1.00 85.06 94 TRP A O 1
ATOM 737 N N . TYR A 1 95 ? 10.382 -8.707 2.220 1.00 88.31 95 TYR A N 1
ATOM 738 C CA . TYR A 1 95 ? 10.396 -9.191 0.835 1.00 88.31 95 TYR A CA 1
ATOM 739 C C . TYR A 1 95 ? 9.020 -9.689 0.372 1.00 88.31 95 TYR A C 1
ATOM 741 O O . TYR A 1 95 ? 8.708 -9.603 -0.813 1.00 88.31 95 TYR A O 1
ATOM 749 N N . GLU A 1 96 ? 8.182 -10.182 1.289 1.00 88.94 96 GLU A N 1
ATOM 750 C CA . GLU A 1 96 ? 6.813 -10.604 0.980 1.00 88.94 96 GLU A CA 1
ATOM 751 C C . GLU A 1 96 ? 5.953 -9.389 0.620 1.00 88.94 96 GLU A C 1
ATOM 753 O O . GLU A 1 96 ? 5.194 -9.432 -0.345 1.00 88.94 96 GLU A O 1
ATOM 758 N N . GLU A 1 97 ? 6.117 -8.285 1.353 1.00 87.81 97 GLU A N 1
ATOM 759 C CA . GLU A 1 97 ? 5.447 -7.010 1.081 1.00 87.81 97 GLU A CA 1
ATOM 760 C C . GLU A 1 97 ? 5.817 -6.469 -0.304 1.00 87.81 97 GLU A C 1
ATOM 762 O O . GLU A 1 97 ? 4.948 -6.105 -1.099 1.00 87.81 97 GLU A O 1
ATOM 767 N N . TRP A 1 98 ? 7.108 -6.492 -0.633 1.00 91.88 98 TRP A N 1
ATOM 768 C CA . TRP A 1 98 ? 7.593 -6.080 -1.947 1.00 91.88 98 TRP A CA 1
ATOM 769 C C . TRP A 1 98 ? 7.118 -7.012 -3.065 1.00 91.88 98 TRP A C 1
ATOM 771 O O . TRP A 1 98 ? 6.721 -6.539 -4.132 1.00 91.88 98 TRP A O 1
ATOM 781 N N . ALA A 1 99 ?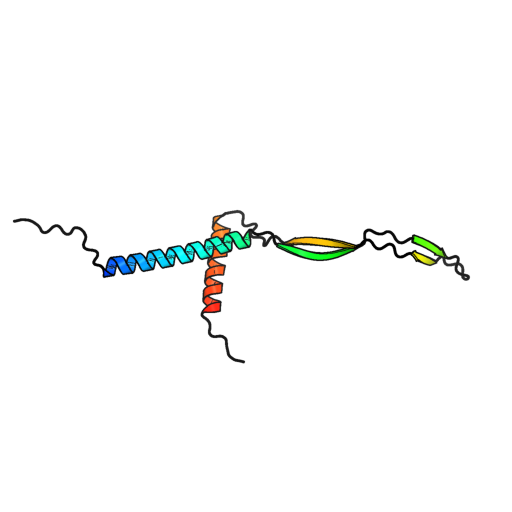 7.100 -8.326 -2.834 1.00 92.19 99 ALA A N 1
ATOM 782 C CA . ALA A 1 99 ? 6.580 -9.293 -3.797 1.00 92.19 99 ALA A CA 1
ATOM 783 C C . ALA A 1 99 ? 5.075 -9.099 -4.041 1.00 92.19 99 ALA A C 1
ATOM 785 O O . ALA A 1 99 ? 4.621 -9.155 -5.187 1.00 92.19 99 ALA A O 1
ATOM 786 N N . TYR A 1 100 ? 4.305 -8.830 -2.986 1.00 90.38 100 TYR A N 1
ATOM 787 C CA . TYR A 1 100 ? 2.880 -8.531 -3.080 1.00 90.38 100 TYR A CA 1
ATOM 788 C C . TYR A 1 100 ? 2.627 -7.250 -3.886 1.00 90.38 100 TYR A C 1
ATOM 790 O O . TYR A 1 100 ? 1.908 -7.287 -4.886 1.00 90.38 100 TYR A O 1
ATOM 798 N N . ALA A 1 101 ? 3.296 -6.149 -3.536 1.00 92.12 101 ALA A N 1
ATOM 799 C CA . ALA A 1 101 ? 3.190 -4.884 -4.263 1.00 92.12 101 ALA A CA 1
ATOM 800 C C . ALA A 1 101 ? 3.590 -5.025 -5.742 1.00 92.12 101 ALA A C 1
ATOM 802 O O . ALA A 1 101 ? 2.936 -4.472 -6.624 1.00 92.12 101 ALA A O 1
ATOM 803 N N . THR A 1 102 ? 4.621 -5.823 -6.034 1.00 94.56 102 THR A N 1
ATOM 804 C CA . THR A 1 102 ? 5.040 -6.132 -7.410 1.00 94.56 102 THR A CA 1
ATOM 805 C C . THR A 1 102 ? 3.923 -6.817 -8.197 1.00 94.56 102 THR A C 1
ATOM 807 O O . THR A 1 102 ? 3.635 -6.433 -9.330 1.00 94.56 102 THR A O 1
ATOM 810 N N . ARG A 1 103 ? 3.251 -7.807 -7.597 1.00 93.25 103 ARG A N 1
ATOM 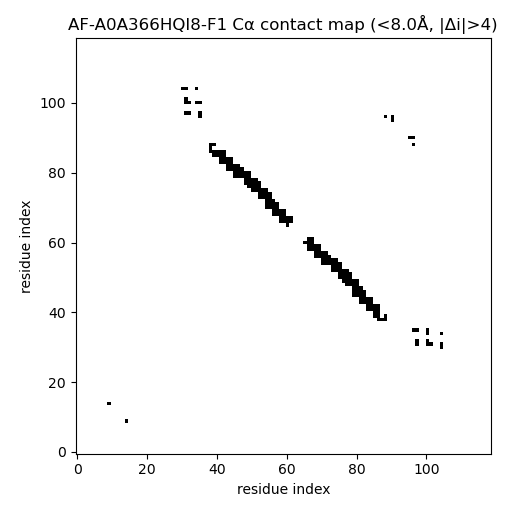811 C CA . ARG A 1 103 ? 2.113 -8.495 -8.226 1.00 93.25 103 ARG A CA 1
ATOM 812 C C . ARG A 1 103 ? 0.942 -7.552 -8.476 1.00 93.25 103 ARG A C 1
ATOM 814 O O . ARG A 1 103 ? 0.325 -7.641 -9.534 1.00 93.25 103 ARG A O 1
ATOM 821 N N . GLU A 1 104 ? 0.651 -6.648 -7.544 1.00 92.50 104 GLU A N 1
ATOM 822 C CA . GLU A 1 104 ? -0.395 -5.640 -7.736 1.00 92.50 104 GLU A CA 1
ATOM 823 C C . GLU A 1 104 ? -0.064 -4.689 -8.886 1.00 92.50 104 GLU A C 1
ATOM 825 O O . GLU A 1 104 ? -0.913 -4.474 -9.744 1.00 92.50 104 GLU A O 1
ATOM 830 N N . VAL A 1 105 ? 1.170 -4.181 -8.957 1.00 95.19 105 VAL A N 1
ATOM 831 C CA . VAL A 1 105 ? 1.613 -3.312 -10.059 1.00 95.19 105 VAL A CA 1
ATOM 832 C C . VAL A 1 105 ? 1.476 -4.024 -11.407 1.00 95.19 105 VAL A C 1
ATOM 834 O O . VAL A 1 105 ? 0.925 -3.454 -12.346 1.00 95.19 105 VAL A O 1
ATOM 837 N N . ILE A 1 106 ? 1.905 -5.286 -11.503 1.00 95.38 106 ILE A N 1
ATOM 838 C CA . ILE A 1 106 ? 1.757 -6.086 -12.729 1.00 95.38 106 ILE A CA 1
ATOM 839 C C . ILE A 1 106 ? 0.274 -6.291 -13.071 1.00 95.38 106 ILE A C 1
ATOM 841 O O . ILE A 1 106 ? -0.122 -6.134 -14.223 1.00 95.38 106 ILE A O 1
ATOM 845 N N . SER A 1 107 ? -0.562 -6.610 -12.082 1.00 93.88 107 SER A N 1
ATOM 846 C CA . SER A 1 107 ? -2.008 -6.778 -12.271 1.00 93.88 107 SER A CA 1
ATOM 847 C C . SER A 1 107 ? -2.670 -5.493 -12.776 1.00 93.88 107 SER A C 1
ATOM 849 O O . SER A 1 107 ? -3.457 -5.531 -13.722 1.00 93.88 107 SER A O 1
ATOM 851 N N . ASP A 1 108 ? -2.304 -4.343 -12.210 1.00 92.94 108 ASP A N 1
ATOM 852 C CA . ASP A 1 108 ? -2.806 -3.032 -12.622 1.00 92.94 108 ASP A CA 1
ATOM 853 C C . ASP A 1 108 ? -2.362 -2.695 -14.062 1.00 92.94 108 ASP A C 1
ATOM 855 O O . ASP A 1 108 ? -3.166 -2.204 -14.860 1.00 92.94 108 ASP A O 1
ATOM 859 N N . MET A 1 109 ? -1.133 -3.049 -14.458 1.00 91.12 109 MET A N 1
ATOM 860 C CA . MET A 1 109 ? -0.652 -2.928 -15.847 1.00 91.12 109 MET A CA 1
ATOM 861 C C . MET A 1 109 ? -1.434 -3.826 -16.819 1.00 91.12 109 MET A C 1
ATOM 863 O O . MET A 1 109 ? -1.804 -3.408 -17.919 1.00 91.12 109 MET A O 1
ATOM 867 N N . VAL A 1 110 ? -1.745 -5.060 -16.419 1.00 93.19 110 VAL A N 1
ATOM 868 C CA . VAL A 1 110 ? -2.578 -5.968 -17.224 1.00 93.19 110 VAL A CA 1
ATOM 869 C C . VAL A 1 110 ? -4.002 -5.425 -17.357 1.00 93.19 110 VAL A C 1
ATOM 871 O O . VAL A 1 110 ? -4.577 -5.451 -18.440 1.00 93.19 110 VAL A O 1
ATOM 874 N N . ARG A 1 111 ? -4.583 -4.895 -16.278 1.00 90.88 111 ARG A N 1
ATOM 875 C CA . ARG A 1 111 ? -5.932 -4.307 -16.301 1.00 90.88 111 ARG A CA 1
ATOM 876 C C . ARG A 1 111 ? -6.016 -3.084 -17.203 1.00 90.88 111 ARG A C 1
ATOM 878 O O . ARG A 1 111 ? -6.988 -2.940 -17.931 1.00 90.88 111 ARG A O 1
ATOM 885 N N . THR A 1 112 ? -5.009 -2.219 -17.152 1.00 89.44 112 THR A N 1
ATOM 886 C CA . THR A 1 112 ? -4.956 -0.987 -17.954 1.00 89.44 112 THR A CA 1
ATOM 887 C C . THR A 1 112 ? -4.665 -1.239 -19.430 1.00 89.44 112 THR A C 1
ATOM 889 O O . THR A 1 112 ? -5.103 -0.456 -20.267 1.00 89.44 112 THR A O 1
ATOM 892 N N . SER A 1 113 ? -3.964 -2.324 -19.763 1.00 88.25 113 SER A N 1
ATOM 893 C CA . SER A 1 113 ? -3.687 -2.711 -21.155 1.00 88.25 113 SER A CA 1
ATOM 894 C C . SER A 1 113 ? -4.832 -3.464 -21.832 1.00 88.25 113 SER A C 1
ATOM 896 O O . SER A 1 113 ? -4.863 -3.540 -23.061 1.00 88.25 113 SER A O 1
ATOM 898 N N . ARG A 1 114 ? -5.790 -4.008 -21.071 1.00 87.81 114 ARG A N 1
ATOM 899 C CA . ARG A 1 114 ? -6.985 -4.619 -21.659 1.00 87.81 114 ARG A CA 1
ATOM 900 C C . ARG A 1 114 ? -7.881 -3.536 -22.272 1.00 87.81 114 ARG A C 1
ATOM 902 O O . ARG A 1 114 ? -8.157 -2.537 -21.603 1.00 87.81 114 ARG A O 1
ATOM 909 N N . PRO A 1 115 ? -8.360 -3.717 -23.517 1.00 82.31 115 PRO A N 1
ATOM 910 C CA . PRO A 1 115 ? -9.352 -2.816 -24.082 1.00 82.31 115 PRO A CA 1
ATOM 911 C C . PRO A 1 115 ? -10.591 -2.841 -23.184 1.00 82.31 115 PRO A C 1
ATOM 913 O O . PRO A 1 115 ? -11.011 -3.903 -22.729 1.00 82.31 115 PRO A O 1
ATOM 916 N N . LYS A 1 116 ? -11.160 -1.669 -22.887 1.00 77.12 116 LYS A N 1
ATOM 917 C CA . LYS A 1 116 ? -12.470 -1.620 -22.238 1.00 77.12 116 LYS A CA 1
ATOM 918 C C . LYS A 1 116 ? -13.466 -2.194 -23.233 1.00 77.12 116 LYS A C 1
ATOM 920 O O . LYS A 1 116 ? -13.721 -1.554 -24.254 1.00 77.12 116 LYS A O 1
ATOM 925 N N . ASP A 1 117 ? -13.982 -3.383 -22.950 1.00 74.00 117 ASP A N 1
ATOM 926 C CA . ASP A 1 117 ? -15.095 -3.938 -23.707 1.00 74.00 117 ASP A CA 1
ATOM 927 C C . ASP A 1 117 ? -16.206 -2.880 -23.732 1.00 74.00 117 ASP A C 1
ATOM 929 O O . ASP A 1 117 ? -16.609 -2.340 -22.696 1.00 74.00 117 ASP A O 1
ATOM 933 N N . LYS A 1 118 ? -16.586 -2.474 -24.946 1.00 60.88 118 LYS A N 1
ATOM 934 C CA . LYS A 1 118 ? -17.640 -1.483 -25.164 1.00 60.88 118 LYS A CA 1
ATOM 935 C C . LYS A 1 118 ? -18.973 -2.131 -24.757 1.00 60.88 118 LYS A C 1
ATOM 937 O O . LYS A 1 118 ? -19.155 -3.299 -25.102 1.00 60.88 118 LYS A O 1
ATOM 942 N N . PRO A 1 119 ? -19.861 -1.420 -24.038 1.00 67.62 119 PRO A N 1
ATOM 943 C CA . PRO A 1 119 ? -21.210 -1.914 -23.776 1.00 67.62 119 PRO A CA 1
ATOM 944 C C . PRO A 1 119 ? -21.990 -2.135 -25.077 1.00 67.62 119 PRO A C 1
ATOM 946 O O . PRO A 1 119 ? -21.714 -1.406 -26.063 1.00 67.62 119 PRO A O 1
#

Sequence (119 aa):
MKSPNRGTQLGTAGFIALALLLGSSLIFVGAVYRKVQANRAMLDEFEGFINYGTPIQVTDPSVLGTPANLVITESRVERPVFSTRTNWTRLRFWYEEWAYATREVISDMVRTSRPKDKP

Foldseek 3Di:
DDDPPPPDDPDPVNVVVVVVVVVVVVVLVVQLVVLLVVLQDWDWAWDFWDFPFDFDWDFDPDPPRDTDIDGPDPGGDIDIDTDGDRSDPPVVDPVVSSVVSSVVSVVVVVVVPDPDDDD